Protein AF-A0A5N6BJ31-F1 (afdb_monomer)

Organism: NCBI:txid1712871

Structure (mmCIF, N/CA/C/O backbone):
data_AF-A0A5N6BJ31-F1
#
_entry.id   AF-A0A5N6BJ31-F1
#
loop_
_atom_site.group_PDB
_atom_site.id
_atom_site.type_symbol
_atom_site.label_atom_id
_atom_site.label_alt_id
_atom_site.label_comp_id
_atom_site.label_asym_id
_atom_site.label_entity_id
_atom_site.label_seq_id
_atom_site.pdbx_PDB_ins_code
_atom_site.Cartn_x
_atom_site.Cartn_y
_atom_site.Cartn_z
_atom_site.occupancy
_atom_site.B_iso_or_equiv
_atom_site.auth_seq_id
_atom_site.auth_comp_id
_atom_site.auth_asym_id
_atom_site.auth_atom_id
_atom_site.pdbx_PDB_model_num
ATOM 1 N N . MET A 1 1 ? 16.444 -12.619 -11.452 1.00 49.44 1 MET A N 1
ATOM 2 C CA . MET A 1 1 ? 15.865 -12.254 -12.768 1.00 49.44 1 MET A CA 1
ATOM 3 C C . MET A 1 1 ? 16.685 -12.872 -13.904 1.00 49.44 1 MET A C 1
ATOM 5 O O . MET A 1 1 ? 17.618 -12.238 -14.398 1.00 49.44 1 MET A O 1
ATOM 9 N N . GLU A 1 2 ? 16.343 -14.101 -14.305 1.00 51.72 2 GLU A N 1
ATOM 10 C CA . GLU A 1 2 ? 16.986 -14.830 -15.420 1.00 51.72 2 GLU A CA 1
ATOM 11 C C . GLU A 1 2 ? 16.239 -14.706 -16.762 1.00 51.72 2 GLU A C 1
ATOM 13 O O . GLU A 1 2 ? 16.600 -15.357 -17.732 1.00 51.72 2 GLU A O 1
ATOM 18 N N . ALA A 1 3 ? 15.232 -13.835 -16.883 1.00 61.53 3 ALA A N 1
ATOM 19 C CA . ALA A 1 3 ? 14.680 -13.505 -18.196 1.00 61.53 3 ALA A CA 1
ATOM 20 C C . ALA A 1 3 ? 15.623 -12.527 -18.919 1.00 61.53 3 ALA A C 1
ATOM 22 O O . ALA A 1 3 ? 15.921 -11.438 -18.416 1.00 61.53 3 ALA A O 1
ATOM 23 N N . SER A 1 4 ? 16.108 -12.906 -20.102 1.00 70.94 4 SER A N 1
ATOM 24 C CA . SER A 1 4 ? 16.883 -11.994 -20.951 1.00 70.94 4 SER A CA 1
ATOM 25 C C . SER A 1 4 ? 15.963 -10.947 -21.595 1.00 70.94 4 SER A C 1
ATOM 27 O O . SER A 1 4 ? 14.813 -11.245 -21.917 1.00 70.94 4 SER A O 1
ATOM 29 N N . 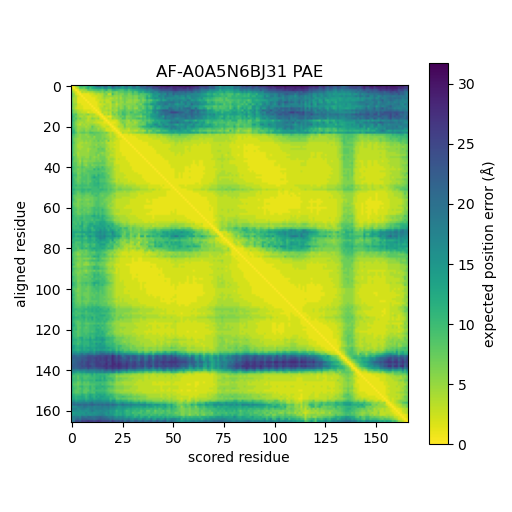ILE A 1 5 ? 16.468 -9.737 -21.873 1.00 69.25 5 ILE A N 1
ATOM 30 C CA . ILE A 1 5 ? 15.729 -8.706 -22.642 1.00 69.25 5 ILE A CA 1
ATOM 31 C C . ILE A 1 5 ? 15.221 -9.271 -23.979 1.00 69.25 5 ILE A C 1
ATOM 33 O O . ILE A 1 5 ? 14.146 -8.916 -24.454 1.00 69.25 5 ILE A O 1
ATOM 37 N N . SER A 1 6 ? 15.967 -10.216 -24.558 1.00 65.69 6 SER A N 1
ATOM 38 C CA . SER A 1 6 ? 15.569 -10.944 -25.763 1.00 65.69 6 SER A CA 1
ATOM 39 C C . SER A 1 6 ? 14.285 -11.751 -25.581 1.00 65.69 6 SER A C 1
ATOM 41 O O . SER A 1 6 ? 13.465 -11.809 -26.492 1.00 65.69 6 SER A O 1
ATOM 43 N N . GLU A 1 7 ? 14.112 -12.380 -24.424 1.00 72.00 7 GLU A N 1
ATOM 44 C CA . GLU A 1 7 ? 12.936 -13.185 -24.119 1.00 72.00 7 GLU A CA 1
ATOM 45 C C . GLU A 1 7 ? 11.722 -12.319 -23.776 1.00 72.00 7 GLU A C 1
ATOM 47 O O . GLU A 1 7 ? 10.615 -12.634 -24.209 1.00 72.00 7 GLU A O 1
ATOM 52 N N . ILE A 1 8 ? 11.942 -11.193 -23.089 1.00 73.81 8 ILE A N 1
ATOM 53 C CA . ILE A 1 8 ? 10.912 -10.180 -22.823 1.00 73.81 8 ILE A CA 1
ATOM 54 C C . ILE A 1 8 ? 10.390 -9.606 -24.144 1.00 73.81 8 ILE A C 1
ATOM 56 O O . ILE A 1 8 ? 9.188 -9.632 -24.390 1.00 73.81 8 ILE A O 1
ATOM 60 N N . ALA A 1 9 ? 11.290 -9.178 -25.035 1.00 72.81 9 ALA A N 1
ATOM 61 C CA . ALA A 1 9 ? 10.939 -8.653 -26.354 1.00 72.81 9 ALA A CA 1
ATOM 62 C C . ALA A 1 9 ? 10.139 -9.678 -27.180 1.00 72.81 9 ALA A C 1
ATOM 64 O O . ALA A 1 9 ? 9.092 -9.355 -27.738 1.00 72.81 9 ALA A O 1
ATOM 65 N N . ARG A 1 10 ? 10.582 -10.945 -27.176 1.00 74.62 10 ARG A N 1
ATOM 66 C CA . ARG A 1 10 ? 9.887 -12.051 -27.850 1.00 74.62 10 ARG A CA 1
ATOM 67 C C . ARG A 1 10 ? 8.479 -12.280 -27.295 1.00 74.62 10 ARG A C 1
ATOM 69 O O . ARG A 1 10 ? 7.557 -12.450 -28.084 1.00 74.62 10 ARG A O 1
ATOM 76 N N . ARG A 1 11 ? 8.302 -12.293 -25.967 1.00 74.38 11 ARG A N 1
ATOM 77 C CA . ARG A 1 11 ? 6.981 -12.472 -25.330 1.00 74.38 11 ARG A CA 1
ATOM 78 C C . ARG A 1 11 ? 6.050 -11.286 -25.572 1.00 74.38 11 ARG A C 1
ATOM 80 O O . ARG A 1 11 ? 4.863 -11.494 -25.771 1.00 74.38 11 ARG A O 1
ATOM 87 N N . ALA A 1 12 ? 6.590 -10.072 -25.594 1.00 74.19 12 ALA A N 1
ATOM 88 C CA . ALA A 1 12 ? 5.832 -8.852 -25.851 1.00 74.19 12 ALA A CA 1
ATOM 89 C C . ALA A 1 12 ? 5.564 -8.595 -27.349 1.00 74.19 12 ALA A C 1
ATOM 91 O O . ALA A 1 12 ? 4.920 -7.608 -27.687 1.00 74.19 12 ALA A O 1
ATOM 92 N N . GLY A 1 13 ? 6.060 -9.448 -28.257 1.00 73.69 13 GLY A N 1
ATOM 93 C CA . GLY A 1 13 ? 5.869 -9.282 -29.702 1.00 73.69 13 GLY A CA 1
ATOM 94 C C . GLY A 1 13 ? 6.571 -8.051 -30.290 1.00 73.69 13 GLY A C 1
ATOM 95 O O . GLY A 1 13 ? 6.214 -7.603 -31.376 1.00 73.69 13 GLY A O 1
ATOM 96 N N . ILE A 1 14 ? 7.566 -7.497 -29.590 1.00 79.44 14 ILE A N 1
ATOM 97 C CA . ILE A 1 14 ? 8.290 -6.283 -29.989 1.00 79.44 14 ILE A CA 1
ATOM 98 C C . ILE A 1 14 ? 9.761 -6.583 -30.284 1.00 79.44 14 ILE A C 1
ATOM 100 O O . ILE A 1 14 ? 10.359 -7.517 -29.753 1.00 79.44 14 ILE A O 1
ATOM 104 N N . GLY A 1 15 ? 10.382 -5.775 -31.145 1.00 77.62 15 GLY A N 1
ATOM 105 C CA . GLY A 1 15 ? 11.809 -5.900 -31.441 1.00 77.62 15 GLY A CA 1
ATOM 106 C C . GLY A 1 15 ? 12.683 -5.525 -30.238 1.00 77.62 15 GLY A C 1
ATOM 107 O O . GLY A 1 15 ? 12.372 -4.589 -29.504 1.00 77.62 15 GLY A O 1
ATOM 108 N N . LYS A 1 16 ? 13.836 -6.192 -30.066 1.00 68.62 16 LYS A N 1
ATOM 109 C CA . LYS A 1 16 ? 14.806 -5.860 -28.997 1.00 68.62 16 LYS A CA 1
ATOM 110 C C . LYS A 1 16 ? 15.233 -4.389 -29.048 1.00 68.62 16 LYS A C 1
ATOM 112 O O . LYS A 1 16 ? 15.346 -3.755 -28.007 1.00 68.62 16 LYS A O 1
ATOM 117 N N . GLY A 1 17 ? 15.409 -3.838 -30.253 1.00 69.81 17 GLY A N 1
ATOM 118 C CA . GLY A 1 17 ? 15.727 -2.421 -30.457 1.00 69.81 17 GLY A CA 1
ATOM 119 C C . GLY A 1 17 ? 14.646 -1.473 -29.926 1.00 69.81 17 GLY A C 1
ATOM 120 O O . GLY A 1 17 ? 14.976 -0.411 -29.414 1.00 69.81 17 GLY A O 1
ATOM 121 N N . THR A 1 18 ? 13.371 -1.871 -29.961 1.00 76.75 18 THR A N 1
ATOM 122 C CA . THR A 1 18 ? 12.261 -1.094 -29.385 1.00 76.75 18 THR A CA 1
ATOM 123 C C . THR A 1 18 ? 12.319 -1.082 -27.859 1.00 76.75 18 THR A C 1
ATOM 125 O O . THR A 1 18 ? 12.095 -0.032 -27.260 1.00 76.75 18 THR A O 1
ATOM 128 N N . VAL A 1 19 ? 12.674 -2.216 -27.240 1.00 74.00 19 VAL A N 1
ATOM 129 C CA . VAL A 1 19 ? 12.879 -2.312 -25.784 1.00 74.00 19 VAL A CA 1
ATOM 130 C C . VAL A 1 19 ? 14.075 -1.466 -25.357 1.00 74.00 19 VAL A C 1
ATOM 132 O O . VAL A 1 19 ? 13.916 -0.611 -24.498 1.00 74.00 19 VAL A O 1
ATOM 135 N N . PHE A 1 20 ? 15.237 -1.624 -26.002 1.00 72.38 20 PHE A N 1
ATOM 136 C CA . PHE A 1 20 ? 16.446 -0.855 -25.671 1.00 72.38 20 PHE A CA 1
ATOM 137 C C . PHE A 1 20 ? 16.305 0.652 -25.922 1.00 72.38 20 PHE A C 1
ATOM 139 O O . PHE A 1 20 ? 16.941 1.449 -25.240 1.00 72.38 20 PHE A O 1
ATOM 146 N N . ARG A 1 21 ? 15.457 1.059 -26.875 1.00 76.00 21 ARG A N 1
ATOM 147 C CA . ARG A 1 21 ? 15.159 2.474 -27.135 1.00 76.00 21 ARG A CA 1
ATOM 148 C C . ARG A 1 21 ? 14.337 3.126 -26.016 1.00 76.00 21 ARG A C 1
ATOM 150 O O . ARG A 1 21 ? 14.465 4.330 -25.827 1.00 76.00 21 ARG A O 1
ATOM 157 N N . HIS A 1 22 ? 13.514 2.360 -25.296 1.00 75.50 22 HIS A N 1
ATOM 158 C CA . HIS A 1 22 ? 12.746 2.853 -24.142 1.00 75.50 22 HIS A CA 1
ATOM 159 C C . HIS A 1 22 ? 13.460 2.600 -22.809 1.00 75.50 22 HIS A C 1
ATOM 161 O O . HIS A 1 22 ? 13.335 3.397 -21.886 1.00 75.50 22 HIS A O 1
ATOM 167 N N . PHE A 1 23 ? 14.238 1.522 -22.724 1.00 81.31 23 PHE A N 1
ATOM 168 C CA . PHE A 1 23 ? 14.936 1.080 -21.522 1.00 81.31 23 PHE A CA 1
ATOM 169 C C . PHE A 1 23 ? 16.396 0.793 -21.859 1.00 81.31 23 PHE A C 1
ATOM 171 O O . PHE A 1 23 ? 16.754 -0.305 -22.292 1.00 81.31 23 PHE A O 1
ATOM 178 N N . ALA A 1 24 ? 17.244 1.803 -21.672 1.00 79.38 24 ALA A N 1
ATOM 179 C CA . ALA A 1 24 ? 18.663 1.727 -22.009 1.00 79.38 24 ALA A CA 1
ATOM 180 C C . ALA A 1 24 ? 19.405 0.633 -21.216 1.00 79.38 24 ALA A C 1
ATOM 182 O O . ALA A 1 24 ? 20.404 0.096 -21.693 1.00 79.38 24 ALA A O 1
ATOM 183 N N . THR A 1 25 ? 18.910 0.282 -20.024 1.00 84.44 25 THR A N 1
ATOM 184 C CA . THR A 1 25 ? 19.508 -0.727 -19.139 1.00 84.44 25 THR A CA 1
ATOM 185 C C . THR A 1 25 ? 18.466 -1.688 -18.560 1.00 84.44 25 THR A C 1
ATOM 187 O O . THR A 1 25 ? 17.270 -1.381 -18.496 1.00 84.44 25 THR A O 1
ATOM 190 N N . LYS A 1 26 ? 18.917 -2.860 -18.094 1.00 81.06 26 LYS A N 1
ATOM 191 C CA . LYS A 1 26 ? 18.060 -3.846 -17.410 1.00 81.06 26 LYS A CA 1
ATOM 192 C C . LYS A 1 26 ? 17.467 -3.258 -16.125 1.00 81.06 26 LYS A C 1
ATOM 194 O O . LYS A 1 26 ? 16.331 -3.567 -15.786 1.00 81.06 26 LYS A O 1
ATOM 199 N N . GLU A 1 27 ? 18.215 -2.383 -15.465 1.00 85.19 27 GLU A N 1
ATOM 200 C CA . GLU A 1 27 ? 17.822 -1.638 -14.273 1.00 85.19 27 GLU A CA 1
ATOM 201 C C . GLU A 1 27 ? 16.713 -0.635 -14.599 1.00 85.19 27 GLU A C 1
ATOM 203 O O . GLU A 1 27 ? 15.731 -0.591 -13.872 1.00 85.19 27 GLU A O 1
ATOM 208 N N . SER A 1 28 ? 16.799 0.092 -15.723 1.00 85.62 28 SER A N 1
ATOM 209 C CA . SER A 1 28 ? 15.738 1.023 -16.148 1.00 85.62 28 SER A CA 1
ATOM 210 C C . SER A 1 28 ? 14.430 0.304 -16.500 1.00 85.62 28 SER A C 1
ATOM 212 O O . SER A 1 28 ? 13.346 0.784 -16.176 1.00 85.62 28 SER A O 1
ATOM 214 N N . LEU A 1 29 ? 14.521 -0.890 -17.100 1.00 85.31 29 LEU A N 1
ATOM 215 C CA . LEU A 1 29 ? 13.360 -1.748 -17.338 1.00 85.31 29 LEU A CA 1
ATOM 216 C C . LEU A 1 29 ? 12.780 -2.272 -16.017 1.00 85.31 29 LEU A C 1
ATOM 218 O O . LEU A 1 29 ? 11.568 -2.253 -15.827 1.00 85.31 29 LEU A O 1
ATOM 222 N N . ALA A 1 30 ? 13.636 -2.726 -15.099 1.00 86.56 30 ALA A N 1
ATOM 223 C CA . ALA A 1 30 ? 13.207 -3.192 -13.786 1.00 86.56 30 ALA A CA 1
ATOM 224 C C . ALA A 1 30 ? 12.555 -2.066 -12.970 1.00 86.56 30 ALA A C 1
ATOM 226 O O . ALA A 1 30 ? 11.517 -2.300 -12.365 1.00 86.56 30 ALA A O 1
ATOM 227 N N . ALA A 1 31 ? 13.107 -0.851 -13.000 1.00 89.69 31 ALA A N 1
ATOM 228 C CA . ALA A 1 31 ? 12.540 0.324 -12.347 1.00 89.69 31 ALA A CA 1
ATOM 229 C C . ALA A 1 31 ? 11.144 0.648 -12.878 1.00 89.69 31 ALA A C 1
ATOM 231 O O . ALA A 1 31 ? 10.227 0.809 -12.080 1.00 89.69 31 ALA A O 1
ATOM 232 N N . ALA A 1 32 ? 10.958 0.646 -14.200 1.00 89.19 32 ALA A N 1
ATOM 233 C CA . ALA A 1 32 ? 9.653 0.884 -14.809 1.00 89.19 32 ALA A CA 1
ATOM 234 C C . ALA A 1 32 ? 8.618 -0.188 -14.438 1.00 89.19 32 ALA A C 1
ATOM 236 O O . ALA A 1 32 ? 7.498 0.145 -14.059 1.00 89.19 32 ALA A O 1
ATOM 237 N N . ILE A 1 33 ? 8.998 -1.471 -14.486 1.00 87.25 33 ILE A N 1
ATOM 238 C CA . ILE A 1 33 ? 8.127 -2.572 -14.044 1.00 87.25 33 ILE A CA 1
ATOM 239 C C . ILE A 1 33 ? 7.776 -2.394 -12.568 1.00 87.25 33 ILE A C 1
ATOM 241 O O . ILE A 1 33 ? 6.621 -2.542 -12.178 1.00 87.25 33 ILE A O 1
ATOM 245 N N . VAL A 1 34 ? 8.769 -2.072 -11.734 1.00 88.62 34 VAL A N 1
ATOM 246 C CA . VAL A 1 34 ? 8.548 -1.957 -10.297 1.00 88.62 34 VAL A CA 1
ATOM 247 C C . VAL A 1 34 ? 7.633 -0.779 -9.969 1.00 88.62 34 VAL A C 1
ATOM 249 O O . VAL A 1 34 ? 6.717 -0.935 -9.165 1.00 88.62 34 VAL A O 1
ATOM 252 N N . SER A 1 35 ? 7.846 0.379 -10.596 1.00 92.25 35 SER A N 1
ATOM 253 C CA . SER A 1 35 ? 6.989 1.547 -10.401 1.00 92.25 35 SER A CA 1
ATOM 254 C C . SER A 1 35 ? 5.557 1.300 -10.860 1.00 92.25 35 SER A C 1
ATOM 256 O O . SER A 1 35 ? 4.636 1.691 -10.154 1.00 92.25 35 SER A O 1
ATOM 258 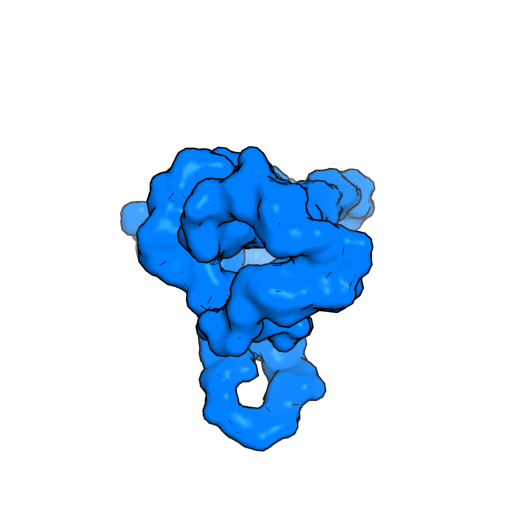N N . ASP A 1 36 ? 5.371 0.608 -11.987 1.00 91.25 36 ASP A N 1
ATOM 259 C CA . ASP A 1 36 ? 4.046 0.297 -12.529 1.00 91.25 36 ASP A CA 1
ATOM 260 C C . ASP A 1 36 ? 3.239 -0.571 -11.552 1.00 91.25 36 ASP A C 1
ATOM 262 O O . ASP A 1 36 ? 2.112 -0.239 -11.200 1.00 91.25 36 ASP A O 1
ATOM 266 N N . ARG A 1 37 ? 3.862 -1.607 -10.972 1.00 89.44 37 ARG A N 1
ATOM 267 C CA . ARG A 1 37 ? 3.227 -2.440 -9.933 1.00 89.44 37 ARG A CA 1
ATOM 268 C C . ARG A 1 37 ? 2.860 -1.670 -8.665 1.00 89.44 37 ARG A C 1
ATOM 270 O O . ARG A 1 37 ? 1.803 -1.905 -8.079 1.00 89.44 37 ARG A O 1
ATOM 277 N N . LEU A 1 38 ? 3.729 -0.763 -8.213 1.00 92.31 38 LEU A N 1
ATOM 278 C CA . LEU A 1 38 ? 3.427 0.100 -7.067 1.00 92.31 38 LEU A CA 1
ATOM 279 C C . LEU A 1 38 ? 2.245 1.030 -7.380 1.00 92.31 38 LEU A C 1
ATOM 281 O O . LEU A 1 38 ? 1.382 1.234 -6.525 1.00 92.31 38 LEU A O 1
ATOM 285 N N . ASP A 1 39 ? 2.175 1.547 -8.607 1.00 95.06 39 ASP A N 1
ATOM 286 C CA . ASP A 1 39 ? 1.079 2.393 -9.066 1.00 95.06 39 ASP A CA 1
ATOM 287 C C . ASP A 1 39 ? -0.243 1.629 -9.204 1.00 95.06 39 ASP A C 1
ATOM 289 O O . ASP A 1 39 ? -1.275 2.148 -8.777 1.00 95.06 39 ASP A O 1
ATOM 293 N N . GLU A 1 40 ? -0.232 0.393 -9.710 1.00 94.12 40 GLU A N 1
ATOM 294 C CA . GLU A 1 40 ? -1.404 -0.497 -9.750 1.00 94.12 40 GLU A CA 1
ATOM 295 C C . GLU A 1 40 ? -1.988 -0.719 -8.343 1.00 94.12 40 GLU A C 1
ATOM 297 O O . GLU A 1 40 ? -3.200 -0.590 -8.120 1.00 94.12 40 GLU A O 1
ATOM 302 N N . LEU A 1 41 ? -1.129 -0.983 -7.354 1.00 94.19 41 LEU A N 1
ATOM 303 C CA . LEU A 1 41 ? -1.563 -1.134 -5.966 1.00 94.19 41 LEU A CA 1
ATOM 304 C C . LEU A 1 41 ? -2.067 0.194 -5.379 1.00 94.19 41 LEU A C 1
ATOM 306 O O . LEU A 1 41 ? -3.070 0.214 -4.661 1.00 94.19 41 LEU A O 1
ATOM 310 N N . ALA A 1 42 ? -1.439 1.322 -5.722 1.00 96.88 42 ALA A N 1
ATOM 311 C CA . ALA A 1 42 ? -1.905 2.641 -5.303 1.00 96.88 42 ALA A CA 1
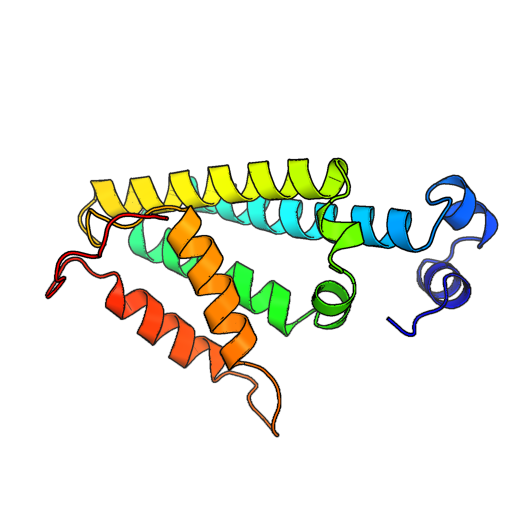ATOM 312 C C . ALA A 1 42 ? -3.275 2.995 -5.917 1.00 96.88 42 ALA A C 1
ATOM 314 O O . ALA A 1 42 ? -4.118 3.578 -5.234 1.00 96.88 42 ALA A O 1
ATOM 315 N N . VAL A 1 43 ? -3.539 2.628 -7.179 1.00 97.75 43 VAL A N 1
ATOM 316 C CA . VAL A 1 43 ? -4.868 2.744 -7.818 1.00 97.75 43 VAL A CA 1
ATOM 317 C C . VAL A 1 43 ? -5.900 1.907 -7.061 1.00 97.75 43 VAL A C 1
ATOM 319 O O . VAL A 1 43 ? -6.989 2.399 -6.752 1.00 97.75 43 VAL A O 1
ATOM 322 N N . THR A 1 44 ? -5.544 0.668 -6.722 1.00 97.44 44 THR A N 1
ATOM 323 C CA . THR A 1 44 ? -6.406 -0.234 -5.948 1.00 97.44 44 THR A CA 1
ATOM 324 C C . THR A 1 44 ? -6.762 0.384 -4.596 1.00 97.44 44 THR A C 1
ATOM 326 O O . THR A 1 44 ? -7.939 0.501 -4.256 1.00 97.44 44 THR A O 1
ATOM 329 N N . GLY A 1 45 ? -5.769 0.877 -3.852 1.00 97.81 45 GLY A N 1
ATOM 330 C CA . GLY A 1 45 ? -5.998 1.530 -2.565 1.00 97.81 45 GLY A CA 1
ATOM 331 C C . GLY A 1 45 ? -6.832 2.813 -2.670 1.00 97.81 45 GLY A C 1
ATOM 332 O O . GLY A 1 45 ? -7.714 3.027 -1.842 1.00 97.81 45 GLY A O 1
ATOM 333 N N . ARG A 1 46 ? -6.647 3.626 -3.722 1.00 98.31 46 ARG A N 1
ATOM 334 C CA . ARG A 1 46 ? -7.516 4.792 -3.977 1.00 98.31 46 ARG A CA 1
ATOM 335 C C . ARG A 1 46 ? -8.972 4.394 -4.190 1.00 98.31 46 ARG A C 1
ATOM 337 O O . ARG A 1 46 ? -9.856 5.073 -3.693 1.00 98.31 46 ARG A O 1
ATOM 344 N N . THR A 1 47 ? -9.221 3.284 -4.877 1.00 98.25 47 THR A N 1
ATOM 345 C CA . THR A 1 47 ? -10.586 2.764 -5.059 1.00 98.25 47 THR A CA 1
ATOM 346 C C . THR A 1 47 ? -11.191 2.321 -3.723 1.00 98.25 47 THR A C 1
ATOM 348 O O . THR A 1 47 ? -12.361 2.575 -3.449 1.00 98.25 47 THR A O 1
ATOM 351 N N . LEU A 1 48 ? -10.386 1.710 -2.850 1.00 98.44 48 LEU A N 1
ATOM 352 C CA . LEU A 1 48 ? -10.816 1.258 -1.523 1.00 98.44 48 LEU A CA 1
ATOM 353 C C . LEU A 1 48 ? -11.115 2.406 -0.547 1.00 98.44 48 LEU A C 1
ATOM 355 O O . LEU A 1 48 ? -11.874 2.209 0.403 1.00 98.44 48 LEU A O 1
ATOM 359 N N . LEU A 1 49 ? -10.593 3.614 -0.785 1.00 97.88 49 LEU A N 1
ATOM 360 C CA . LEU A 1 49 ? -10.959 4.791 0.012 1.00 97.88 49 LEU A CA 1
ATOM 361 C C . LEU A 1 49 ? -12.459 5.108 -0.070 1.00 97.88 49 LEU A C 1
ATOM 363 O O . LEU A 1 49 ? -13.014 5.604 0.909 1.00 97.88 49 LEU A O 1
ATOM 367 N N . GLU A 1 50 ? -13.119 4.737 -1.168 1.00 96.69 50 GLU A N 1
ATOM 368 C CA . GLU A 1 50 ? -14.553 4.954 -1.392 1.00 96.69 50 GLU A CA 1
ATOM 369 C C . GLU A 1 50 ? -15.445 3.854 -0.779 1.00 96.69 50 GLU A C 1
ATOM 371 O O . GLU A 1 50 ? -16.665 4.003 -0.704 1.00 96.69 50 GLU A O 1
ATOM 376 N N . ALA A 1 51 ? -14.873 2.733 -0.322 1.00 97.12 51 ALA A N 1
ATOM 377 C CA . ALA A 1 51 ? -15.645 1.613 0.225 1.00 97.12 51 ALA A CA 1
ATOM 378 C C . ALA A 1 51 ? -16.326 1.990 1.550 1.00 97.12 51 ALA A C 1
ATOM 380 O O . ALA A 1 51 ? -15.713 2.654 2.371 1.00 97.12 51 ALA A O 1
ATOM 381 N N . ALA A 1 52 ? -17.553 1.541 1.827 1.00 96.62 52 ALA A N 1
ATOM 382 C CA . ALA A 1 52 ? -18.301 1.976 3.018 1.00 96.62 52 ALA A CA 1
ATOM 383 C C . ALA A 1 52 ? -17.641 1.601 4.362 1.00 96.62 52 ALA A C 1
ATOM 385 O O . ALA A 1 52 ? -17.701 2.388 5.307 1.00 96.62 52 ALA A O 1
ATOM 386 N N . ASP A 1 53 ? -17.000 0.433 4.432 1.00 97.62 53 ASP A N 1
ATOM 387 C CA . ASP A 1 53 ? -16.364 -0.104 5.637 1.00 97.62 53 ASP A CA 1
ATOM 388 C C . ASP A 1 53 ? -14.840 0.156 5.630 1.00 97.62 53 ASP A C 1
ATOM 390 O O . ASP A 1 53 ? -14.128 -0.441 4.817 1.00 97.62 53 ASP A O 1
ATOM 394 N N . PRO A 1 54 ? -14.317 1.028 6.518 1.00 96.56 54 PRO A N 1
ATOM 395 C CA . PRO A 1 54 ? -12.886 1.312 6.611 1.00 96.56 54 PRO A CA 1
ATOM 396 C C . PRO A 1 54 ? -12.022 0.124 7.053 1.00 96.56 54 PRO A C 1
ATOM 398 O O . PRO A 1 54 ? -10.875 0.034 6.619 1.00 96.56 54 PRO A O 1
ATOM 401 N N . GLU A 1 55 ? -12.534 -0.763 7.915 1.00 95.94 55 GLU A N 1
ATOM 402 C CA . GLU A 1 55 ? -11.780 -1.933 8.388 1.00 95.94 55 GLU A CA 1
ATOM 403 C C . GLU A 1 55 ? -11.586 -2.906 7.226 1.00 95.94 55 GLU A C 1
ATOM 405 O O . GLU A 1 55 ? -10.456 -3.268 6.886 1.00 95.94 55 GLU A O 1
ATOM 410 N N . ALA A 1 56 ? -12.688 -3.250 6.553 1.00 97.06 56 ALA A N 1
ATOM 411 C CA . ALA A 1 56 ? -12.655 -4.114 5.382 1.00 97.06 56 ALA A CA 1
ATOM 412 C C . ALA A 1 56 ? -11.819 -3.509 4.243 1.00 97.06 56 ALA A C 1
ATOM 414 O O . ALA A 1 56 ? -11.091 -4.238 3.570 1.00 97.06 56 ALA A O 1
ATOM 415 N N . ALA A 1 57 ? -11.871 -2.187 4.043 1.00 98.19 57 ALA A N 1
ATOM 416 C CA . ALA A 1 57 ? -11.063 -1.498 3.039 1.00 98.19 57 ALA A CA 1
ATOM 417 C C . ALA A 1 57 ? -9.556 -1.626 3.309 1.00 98.19 57 ALA A C 1
ATOM 419 O O . ALA A 1 57 ? -8.791 -1.934 2.392 1.00 98.19 57 ALA A O 1
ATOM 420 N N . LEU A 1 58 ? -9.122 -1.425 4.558 1.00 97.69 58 LEU A N 1
ATOM 421 C CA . LEU A 1 58 ? -7.714 -1.565 4.927 1.00 97.69 58 LEU A CA 1
ATOM 422 C C . LEU A 1 58 ? -7.243 -3.018 4.785 1.00 97.69 58 LEU A C 1
ATOM 424 O O . LEU A 1 58 ? -6.188 -3.264 4.200 1.00 97.69 58 LEU A O 1
ATOM 428 N N . LEU A 1 59 ? -8.043 -3.984 5.246 1.00 96.62 59 LEU A N 1
ATOM 429 C CA . LEU A 1 59 ? -7.730 -5.404 5.086 1.00 96.62 59 LEU A CA 1
ATOM 430 C C . LEU A 1 59 ? -7.655 -5.806 3.606 1.00 96.62 59 LEU A C 1
ATOM 432 O O . LEU A 1 59 ? -6.743 -6.536 3.216 1.00 96.62 59 LEU A O 1
ATOM 436 N N . ALA A 1 60 ? -8.565 -5.311 2.765 1.00 97.44 60 ALA A N 1
ATOM 437 C CA . ALA A 1 60 ? -8.549 -5.563 1.326 1.00 97.44 60 ALA A CA 1
ATOM 438 C C . ALA A 1 60 ? -7.297 -4.978 0.655 1.00 97.44 60 ALA A C 1
ATOM 440 O O . ALA A 1 60 ? -6.678 -5.644 -0.173 1.00 97.44 60 ALA A O 1
ATOM 441 N N . PHE A 1 61 ? -6.873 -3.775 1.051 1.00 97.50 61 PHE A N 1
ATOM 442 C CA . PHE A 1 61 ? -5.633 -3.172 0.560 1.00 97.50 61 PHE A CA 1
ATOM 443 C C . PHE A 1 61 ? -4.409 -4.003 0.952 1.00 97.50 61 PHE A C 1
ATOM 445 O O . PHE A 1 61 ? -3.564 -4.305 0.108 1.00 97.50 61 PHE A O 1
ATOM 452 N N . MET A 1 62 ? -4.341 -4.432 2.215 1.00 95.12 62 MET A N 1
ATOM 453 C CA . MET A 1 62 ? -3.265 -5.302 2.678 1.00 95.12 62 MET A CA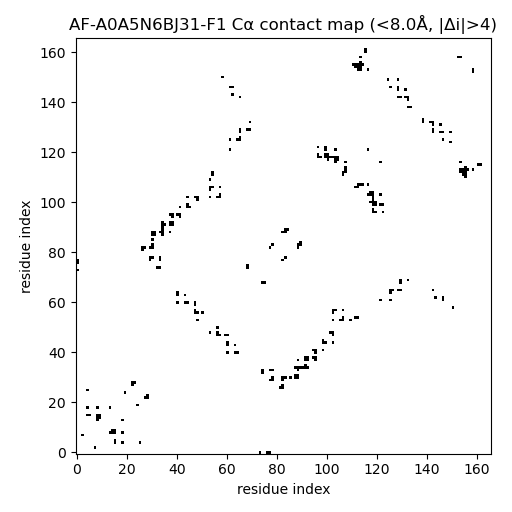 1
ATOM 454 C C . MET A 1 62 ? -3.266 -6.651 1.942 1.00 95.12 62 MET A C 1
ATOM 456 O O . MET A 1 62 ? -2.218 -7.155 1.547 1.00 95.12 62 MET A O 1
ATOM 460 N N . THR A 1 63 ? -4.449 -7.209 1.693 1.00 93.69 63 THR A N 1
ATOM 461 C CA . THR A 1 63 ? -4.622 -8.450 0.927 1.00 93.69 63 THR A CA 1
ATOM 462 C C . THR A 1 63 ? -4.078 -8.292 -0.490 1.00 93.69 63 THR A C 1
ATOM 464 O O . THR A 1 63 ? -3.242 -9.092 -0.902 1.00 93.69 63 THR A O 1
ATOM 467 N N . ALA A 1 64 ? -4.455 -7.221 -1.196 1.00 93.25 64 ALA A N 1
ATOM 468 C CA . ALA A 1 64 ? -3.960 -6.930 -2.541 1.00 93.25 64 ALA A CA 1
ATOM 469 C C . ALA A 1 64 ? -2.429 -6.764 -2.578 1.00 93.25 64 ALA A C 1
ATOM 471 O O . ALA A 1 64 ? -1.772 -7.249 -3.499 1.00 93.25 64 ALA A O 1
ATOM 472 N N . GLY A 1 65 ? -1.843 -6.133 -1.554 1.00 90.31 65 GLY A N 1
ATOM 473 C CA . GLY A 1 65 ? -0.393 -5.975 -1.442 1.00 90.31 65 GLY A CA 1
ATOM 474 C C . GLY A 1 65 ? 0.353 -7.306 -1.296 1.00 90.31 65 GLY A C 1
ATOM 475 O O . GLY A 1 65 ? 1.360 -7.522 -1.974 1.00 90.31 65 GLY A O 1
ATOM 476 N N . VAL A 1 66 ? -0.148 -8.223 -0.459 1.00 87.31 66 VAL A N 1
ATOM 477 C CA . VAL A 1 66 ? 0.455 -9.561 -0.325 1.00 87.31 66 VAL A CA 1
ATOM 478 C C . VAL A 1 66 ? 0.213 -10.412 -1.577 1.00 87.31 66 VAL A C 1
ATOM 480 O O . VAL A 1 66 ? 1.123 -11.106 -2.026 1.00 87.31 66 VAL A O 1
ATOM 483 N N . GLU A 1 67 ? -0.968 -10.332 -2.198 1.00 86.56 67 GLU A N 1
ATOM 484 C CA . GLU A 1 67 ? -1.276 -11.052 -3.444 1.00 86.56 67 GLU A CA 1
ATOM 485 C C . GLU A 1 67 ? -0.362 -10.643 -4.596 1.00 86.56 67 GLU A C 1
ATOM 487 O O . GLU A 1 67 ? 0.143 -11.513 -5.311 1.00 86.56 67 GLU A O 1
ATOM 492 N N . LEU A 1 68 ? -0.084 -9.347 -4.740 1.00 82.69 68 LEU A N 1
ATOM 493 C CA . LEU A 1 68 ? 0.874 -8.836 -5.717 1.00 82.69 68 LEU A CA 1
ATOM 494 C C . LEU A 1 68 ? 2.277 -9.425 -5.495 1.00 82.69 68 LEU A C 1
ATOM 496 O O . LEU A 1 68 ? 2.951 -9.821 -6.443 1.00 82.69 68 LEU A O 1
ATOM 500 N N . HIS A 1 69 ? 2.702 -9.549 -4.237 1.00 78.31 69 HIS A N 1
ATOM 501 C CA . HIS A 1 69 ? 4.003 -10.121 -3.896 1.00 78.31 69 HIS A CA 1
ATOM 502 C C . HIS A 1 69 ? 4.083 -11.632 -4.170 1.00 78.31 69 HIS A C 1
ATOM 504 O O . HIS A 1 69 ? 5.083 -12.123 -4.697 1.00 78.31 69 HIS A O 1
ATOM 510 N N . VAL A 1 70 ? 3.034 -12.380 -3.813 1.00 77.62 70 VAL A N 1
ATOM 511 C CA . VAL A 1 70 ? 2.991 -13.845 -3.955 1.00 77.62 70 VAL A CA 1
ATOM 512 C C . VAL A 1 70 ? 2.824 -14.263 -5.420 1.00 77.62 70 VAL A C 1
ATOM 514 O O . VAL A 1 70 ? 3.438 -15.242 -5.846 1.00 77.62 70 VAL A O 1
ATOM 517 N N . SER A 1 71 ? 2.026 -13.529 -6.201 1.00 75.44 71 SER A N 1
ATOM 518 C CA . SER A 1 71 ? 1.782 -13.822 -7.622 1.00 75.44 71 SER A CA 1
ATOM 519 C C . SER A 1 71 ? 2.939 -13.429 -8.547 1.00 75.44 71 SER A C 1
ATOM 521 O O . SER A 1 71 ? 3.132 -14.080 -9.574 1.00 75.44 71 SER A O 1
ATOM 523 N N . ASP A 1 72 ? 3.747 -12.429 -8.178 1.00 71.25 72 ASP A N 1
ATOM 524 C CA . ASP A 1 72 ? 4.863 -11.932 -8.991 1.00 71.25 72 ASP A CA 1
ATOM 525 C C . ASP A 1 72 ? 6.184 -11.945 -8.200 1.00 71.25 72 ASP A C 1
ATOM 527 O O . ASP A 1 72 ? 6.817 -10.931 -7.885 1.00 71.25 72 ASP A O 1
ATOM 531 N N . ARG A 1 73 ? 6.651 -13.155 -7.874 1.00 66.12 73 ARG A N 1
ATOM 532 C CA . ARG A 1 73 ? 7.943 -13.357 -7.193 1.00 66.12 73 ARG A CA 1
ATOM 533 C C . ARG A 1 73 ? 9.121 -12.802 -8.006 1.00 66.12 73 ARG A C 1
ATOM 535 O O . ARG A 1 73 ? 10.127 -12.377 -7.434 1.00 66.12 73 ARG A O 1
ATOM 542 N N . SER A 1 74 ? 9.000 -12.783 -9.335 1.00 66.94 74 SER A N 1
ATOM 543 C CA . SER A 1 74 ? 9.963 -12.154 -10.243 1.00 66.94 74 SER A CA 1
ATOM 544 C C . SER A 1 74 ? 10.074 -10.646 -10.031 1.00 66.94 74 SER A C 1
ATOM 546 O O . SER A 1 74 ? 11.196 -10.140 -10.005 1.00 66.94 74 SER A O 1
ATOM 548 N N . PHE A 1 75 ? 8.956 -9.945 -9.826 1.00 67.00 75 PHE A N 1
ATOM 549 C CA . PHE A 1 75 ? 8.933 -8.527 -9.457 1.00 67.00 75 PHE A CA 1
ATOM 550 C C . PHE A 1 75 ? 9.668 -8.282 -8.134 1.00 67.00 75 PHE A C 1
ATOM 552 O O . PHE A 1 75 ? 10.531 -7.406 -8.053 1.00 67.00 75 PHE A O 1
ATOM 559 N N . CYS A 1 76 ? 9.428 -9.118 -7.123 1.00 68.06 76 CYS A N 1
ATOM 560 C CA . CYS A 1 76 ? 10.073 -8.978 -5.815 1.00 68.06 76 CYS A CA 1
ATOM 561 C C . CYS A 1 76 ? 11.600 -9.118 -5.899 1.00 68.06 76 CYS A C 1
ATOM 563 O O . CYS A 1 76 ? 12.336 -8.378 -5.248 1.00 68.06 76 CYS A O 1
ATOM 565 N N . GLN A 1 77 ? 12.081 -10.028 -6.750 1.00 71.19 77 GLN A N 1
ATOM 566 C CA . GLN A 1 77 ? 13.508 -10.193 -7.037 1.00 71.19 77 GLN A CA 1
ATOM 567 C C . GLN A 1 77 ? 14.090 -9.079 -7.922 1.00 71.19 77 GLN A C 1
ATOM 569 O O . GLN A 1 77 ? 15.298 -8.848 -7.883 1.00 71.19 77 GLN A O 1
ATOM 574 N N . ALA A 1 78 ? 13.271 -8.427 -8.751 1.00 73.50 78 ALA A N 1
ATOM 575 C CA . ALA A 1 78 ? 13.690 -7.323 -9.614 1.00 73.50 78 ALA A CA 1
ATOM 576 C C . ALA A 1 78 ? 13.850 -6.002 -8.842 1.00 73.50 78 ALA A C 1
ATOM 578 O O . ALA A 1 78 ? 14.659 -5.166 -9.235 1.00 73.50 78 ALA A O 1
ATOM 579 N N . ALA A 1 79 ? 13.144 -5.837 -7.720 1.00 74.06 79 ALA A N 1
ATOM 580 C CA . ALA A 1 79 ? 13.246 -4.687 -6.823 1.00 74.06 79 ALA A CA 1
ATOM 581 C C . ALA A 1 79 ? 14.522 -4.724 -5.950 1.00 74.06 79 ALA A C 1
ATOM 583 O O . ALA A 1 79 ? 14.454 -4.719 -4.714 1.00 74.06 79 ALA A O 1
ATOM 584 N N . THR A 1 80 ? 15.691 -4.776 -6.596 1.00 80.88 80 THR A N 1
ATOM 585 C CA . THR A 1 80 ? 17.005 -4.687 -5.942 1.00 80.88 80 THR A CA 1
ATOM 586 C C . THR A 1 80 ? 17.196 -3.328 -5.264 1.00 80.88 80 THR A C 1
ATOM 588 O O . THR A 1 80 ? 16.466 -2.372 -5.532 1.00 80.88 80 THR A O 1
ATOM 591 N N . THR A 1 81 ? 18.199 -3.215 -4.389 1.00 81.75 81 THR A N 1
ATOM 592 C CA . THR A 1 81 ? 18.523 -1.955 -3.699 1.00 81.75 81 THR A CA 1
ATOM 593 C C . THR A 1 81 ? 18.719 -0.789 -4.670 1.00 81.75 81 THR A C 1
ATOM 595 O O . THR A 1 81 ? 18.227 0.305 -4.405 1.00 81.75 81 THR A O 1
ATOM 598 N N . ASP A 1 82 ? 19.386 -1.019 -5.801 1.00 84.62 82 ASP A N 1
ATOM 599 C CA . ASP A 1 82 ? 19.639 0.030 -6.793 1.00 84.62 82 ASP A CA 1
ATOM 600 C C . ASP A 1 82 ? 18.365 0.426 -7.543 1.00 84.62 82 ASP A C 1
ATOM 602 O O . ASP A 1 82 ? 18.094 1.612 -7.705 1.00 84.62 82 ASP A O 1
ATOM 606 N N . VAL A 1 83 ? 17.518 -0.546 -7.900 1.00 86.00 83 VAL A N 1
ATOM 607 C CA . VAL A 1 83 ? 16.213 -0.278 -8.527 1.00 86.00 83 VAL A CA 1
ATOM 608 C C . VAL A 1 83 ? 15.301 0.514 -7.587 1.00 86.00 83 VAL A C 1
ATOM 610 O O . VAL A 1 83 ? 14.639 1.452 -8.015 1.00 86.00 83 VAL A O 1
ATOM 613 N N . ARG A 1 84 ? 15.304 0.214 -6.282 1.00 86.94 84 ARG A N 1
ATOM 614 C CA . ARG A 1 84 ? 14.523 0.966 -5.280 1.00 86.94 84 ARG A CA 1
ATOM 615 C C . ARG A 1 84 ? 14.990 2.411 -5.095 1.00 86.94 84 ARG A C 1
ATOM 617 O O . ARG A 1 84 ? 14.225 3.230 -4.592 1.00 86.94 84 ARG A O 1
ATOM 624 N N . ARG A 1 85 ? 16.234 2.725 -5.467 1.00 89.88 85 ARG A N 1
ATOM 625 C CA . ARG A 1 85 ? 16.785 4.088 -5.423 1.00 89.88 85 ARG A CA 1
ATOM 626 C C . ARG A 1 85 ? 16.455 4.899 -6.673 1.00 89.88 85 ARG A C 1
ATOM 628 O O . ARG A 1 85 ? 16.636 6.117 -6.636 1.00 89.88 85 ARG A O 1
ATOM 635 N N . ASP A 1 86 ? 15.969 4.256 -7.735 1.00 93.94 8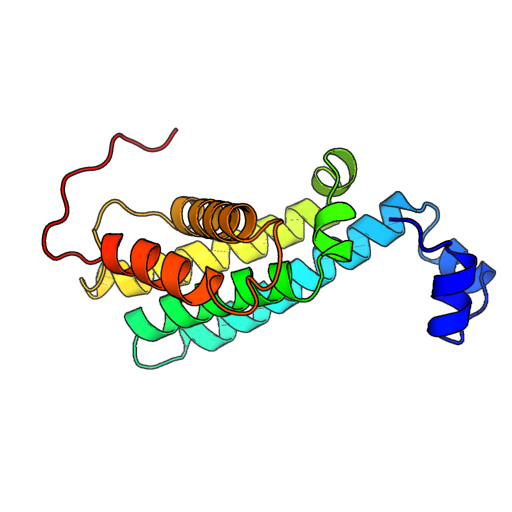6 ASP A N 1
ATOM 636 C CA . ASP A 1 86 ? 15.551 4.940 -8.953 1.00 93.94 86 ASP A CA 1
ATOM 637 C C . ASP A 1 86 ? 14.454 5.981 -8.635 1.00 93.94 86 ASP A C 1
ATOM 639 O O . ASP A 1 86 ? 13.493 5.663 -7.921 1.00 93.94 86 ASP A O 1
ATOM 643 N N . PRO A 1 87 ? 14.566 7.228 -9.131 1.00 94.31 87 PRO A N 1
ATOM 644 C CA . PRO A 1 87 ? 13.588 8.279 -8.860 1.00 94.31 87 PRO A CA 1
ATOM 645 C C . PRO A 1 87 ? 12.143 7.908 -9.214 1.00 94.31 87 PRO A C 1
ATOM 647 O O . PRO A 1 87 ? 11.227 8.314 -8.500 1.00 94.31 87 PRO A O 1
ATOM 650 N N . VAL A 1 88 ? 11.924 7.130 -10.280 1.00 93.50 88 VAL A N 1
ATOM 651 C CA . VAL A 1 88 ? 10.578 6.728 -10.717 1.00 93.50 88 VAL A CA 1
ATOM 652 C C . VAL A 1 88 ? 9.964 5.747 -9.720 1.00 93.50 88 VAL A C 1
ATOM 654 O O . VAL A 1 88 ? 8.798 5.888 -9.346 1.00 93.50 88 VAL A O 1
ATOM 657 N N . VAL A 1 89 ? 10.765 4.802 -9.220 1.00 93.88 89 VAL A N 1
ATOM 658 C CA . VAL A 1 89 ? 10.337 3.847 -8.190 1.00 93.88 89 VAL A CA 1
ATOM 659 C C . VAL A 1 89 ? 10.057 4.559 -6.873 1.00 93.88 89 VAL A C 1
ATOM 661 O O . VAL A 1 89 ? 9.032 4.292 -6.251 1.00 93.88 89 VAL A O 1
ATOM 664 N N . ARG A 1 90 ? 10.915 5.503 -6.466 1.00 94.81 90 ARG A N 1
ATOM 665 C CA . ARG A 1 90 ? 10.691 6.309 -5.256 1.00 94.81 90 ARG A CA 1
ATOM 666 C C . ARG A 1 90 ? 9.393 7.103 -5.339 1.00 94.81 90 ARG A C 1
ATOM 668 O O . ARG A 1 90 ? 8.591 7.037 -4.418 1.00 94.81 90 ARG A O 1
ATOM 675 N N . ALA A 1 91 ? 9.140 7.769 -6.464 1.00 96.56 91 ALA A N 1
ATOM 676 C CA . ALA A 1 91 ? 7.905 8.520 -6.654 1.00 96.56 91 ALA A CA 1
ATOM 677 C C . ALA A 1 91 ? 6.654 7.621 -6.602 1.00 96.56 91 ALA A C 1
ATOM 679 O O . ALA A 1 91 ? 5.623 8.039 -6.077 1.00 96.56 91 ALA A O 1
ATOM 680 N N . ALA A 1 92 ? 6.723 6.399 -7.139 1.00 95.38 92 ALA A N 1
ATOM 681 C CA . ALA A 1 92 ? 5.631 5.428 -7.047 1.00 95.38 92 ALA A CA 1
ATOM 682 C C . ALA A 1 92 ? 5.440 4.900 -5.615 1.00 95.38 92 ALA A C 1
ATOM 684 O O . ALA A 1 92 ? 4.309 4.796 -5.141 1.00 95.38 92 ALA A O 1
ATOM 685 N N . ALA A 1 93 ? 6.535 4.638 -4.897 1.00 93.81 93 ALA A N 1
ATOM 686 C CA . ALA A 1 93 ? 6.498 4.260 -3.488 1.00 93.81 93 ALA A CA 1
ATOM 687 C C . ALA A 1 93 ? 5.872 5.366 -2.624 1.00 93.81 93 ALA A C 1
ATOM 689 O O . ALA A 1 93 ? 4.987 5.070 -1.830 1.00 93.81 93 ALA A O 1
ATOM 690 N N . ASP A 1 94 ? 6.236 6.632 -2.842 1.00 96.00 94 ASP A N 1
ATOM 691 C CA . ASP A 1 94 ? 5.661 7.773 -2.120 1.00 96.00 94 ASP A CA 1
ATOM 692 C C . ASP A 1 94 ? 4.142 7.882 -2.353 1.00 96.00 94 ASP A C 1
ATOM 694 O O . ASP A 1 94 ? 3.373 8.109 -1.415 1.00 96.00 94 ASP A O 1
ATOM 698 N N . ARG A 1 95 ? 3.678 7.657 -3.594 1.00 96.75 95 ARG A N 1
ATOM 699 C CA . ARG A 1 95 ? 2.239 7.602 -3.911 1.00 96.75 95 ARG A CA 1
ATOM 700 C C . ARG A 1 95 ? 1.536 6.467 -3.172 1.00 96.75 95 ARG A C 1
ATOM 702 O O . ARG A 1 95 ? 0.450 6.682 -2.634 1.00 96.75 95 ARG A O 1
ATOM 709 N N . LEU A 1 96 ? 2.132 5.277 -3.148 1.00 95.81 96 LEU A N 1
ATOM 710 C CA . LEU A 1 96 ? 1.582 4.126 -2.437 1.00 95.81 96 LEU A CA 1
ATOM 711 C C . LEU A 1 96 ? 1.524 4.376 -0.922 1.00 95.81 96 LEU A C 1
ATOM 713 O O . LEU A 1 96 ? 0.487 4.120 -0.309 1.00 95.81 96 LEU A O 1
ATOM 717 N N . SER A 1 97 ? 2.586 4.929 -0.333 1.00 96.06 97 SER A N 1
ATOM 718 C CA . SER A 1 97 ? 2.640 5.278 1.090 1.00 96.06 97 SER A CA 1
ATOM 719 C C . SER A 1 97 ? 1.573 6.306 1.468 1.00 96.06 97 SER A C 1
ATOM 721 O O . SER A 1 97 ? 0.908 6.145 2.489 1.00 96.06 97 SER A O 1
ATOM 723 N N . GLY A 1 98 ? 1.330 7.314 0.623 1.00 97.88 98 GLY A N 1
ATOM 724 C CA . GLY A 1 98 ? 0.244 8.274 0.840 1.00 97.88 98 GLY A CA 1
ATOM 725 C C . GLY A 1 98 ? -1.144 7.620 0.869 1.00 97.88 98 GLY A C 1
ATOM 726 O O . GLY A 1 98 ? -1.985 7.974 1.695 1.00 97.88 98 GLY A O 1
ATOM 727 N N . VAL A 1 99 ? -1.384 6.626 0.009 1.00 98.19 99 VAL A N 1
ATOM 728 C CA . VAL A 1 99 ? -2.644 5.862 -0.009 1.00 98.19 99 VAL A CA 1
ATOM 729 C C . VAL A 1 99 ? -2.771 4.962 1.223 1.00 98.19 99 VAL A C 1
ATOM 731 O O . VAL A 1 99 ? -3.845 4.902 1.825 1.00 98.19 99 VAL A O 1
ATOM 734 N N . ALA A 1 100 ? -1.684 4.303 1.628 1.00 97.94 100 ALA A N 1
ATOM 735 C CA . ALA A 1 100 ? -1.653 3.484 2.836 1.00 97.94 100 ALA A CA 1
ATOM 736 C C . ALA A 1 100 ? -1.951 4.316 4.093 1.00 97.94 100 ALA A C 1
ATOM 738 O O . ALA A 1 100 ? -2.770 3.900 4.915 1.00 97.94 100 ALA A O 1
ATOM 739 N N . GLU A 1 101 ? -1.362 5.511 4.223 1.00 98.19 101 GLU A N 1
ATOM 740 C CA . GLU A 1 101 ? -1.673 6.430 5.325 1.00 98.19 101 GLU A CA 1
ATOM 741 C C . GLU A 1 101 ? -3.144 6.849 5.299 1.00 98.19 101 GLU A C 1
ATOM 743 O O . GLU A 1 101 ? -3.804 6.796 6.331 1.00 98.19 101 GLU A O 1
ATOM 748 N N . ALA A 1 102 ? -3.698 7.192 4.133 1.00 98.50 102 ALA A N 1
ATOM 749 C CA . ALA A 1 102 ? -5.096 7.609 4.031 1.00 98.50 102 ALA A CA 1
ATOM 750 C C . ALA A 1 102 ? -6.085 6.503 4.454 1.00 98.50 102 ALA A C 1
ATOM 752 O O . ALA A 1 102 ? -7.042 6.774 5.184 1.00 98.50 102 ALA A O 1
ATOM 753 N N . LEU A 1 103 ? -5.854 5.253 4.034 1.00 98.50 103 LEU A N 1
ATOM 754 C CA . LEU A 1 103 ? -6.668 4.103 4.449 1.00 98.50 103 LEU A CA 1
ATOM 755 C C . LEU A 1 103 ? -6.532 3.833 5.952 1.00 98.50 103 LEU A C 1
ATOM 757 O O . LEU A 1 103 ? -7.534 3.628 6.641 1.00 98.50 103 LEU A O 1
ATOM 761 N N . THR A 1 104 ? -5.300 3.883 6.462 1.00 98.19 104 THR A N 1
ATOM 762 C CA . THR A 1 104 ? -4.998 3.674 7.884 1.00 98.19 104 THR A CA 1
ATOM 763 C C . THR A 1 104 ? -5.662 4.738 8.746 1.00 98.19 104 THR A C 1
ATOM 765 O O . THR A 1 104 ? -6.353 4.416 9.710 1.00 98.19 104 THR A O 1
ATOM 768 N N . ASP A 1 105 ? -5.534 6.008 8.372 1.00 98.12 105 ASP A N 1
ATOM 769 C CA . ASP A 1 105 ? -6.151 7.127 9.073 1.00 98.12 105 ASP A CA 1
ATOM 770 C C . ASP A 1 105 ? -7.681 7.024 9.088 1.00 98.12 105 ASP A C 1
ATOM 772 O O . ASP A 1 105 ? -8.323 7.306 10.101 1.00 98.12 105 ASP A O 1
ATOM 776 N N . ARG A 1 106 ? -8.289 6.565 7.991 1.00 98.00 106 ARG A N 1
ATOM 777 C CA . ARG A 1 106 ? -9.739 6.361 7.914 1.00 98.00 106 ARG A CA 1
ATOM 778 C C . ARG A 1 106 ? -10.219 5.272 8.879 1.00 98.00 106 ARG A C 1
ATOM 780 O O . ARG A 1 106 ? -11.208 5.478 9.585 1.00 98.00 106 ARG A O 1
ATOM 787 N N . ALA A 1 107 ? -9.514 4.144 8.943 1.00 97.25 107 ALA A N 1
ATOM 788 C CA . ALA A 1 107 ? -9.795 3.073 9.898 1.00 97.25 107 ALA A CA 1
ATOM 789 C C . ALA A 1 107 ? -9.544 3.526 11.351 1.00 97.25 107 ALA A C 1
ATOM 791 O O . ALA A 1 107 ? -10.386 3.321 12.228 1.00 97.25 107 ALA A O 1
ATOM 792 N N . ARG A 1 108 ? -8.444 4.245 11.599 1.00 96.94 108 ARG A N 1
ATOM 793 C CA . ARG A 1 108 ? -8.105 4.837 12.901 1.00 96.94 108 ARG A CA 1
ATOM 794 C C . ARG A 1 108 ? -9.191 5.795 13.392 1.00 96.94 108 ARG A C 1
ATOM 796 O O . ARG A 1 108 ? -9.671 5.647 14.512 1.00 96.94 108 ARG A O 1
ATOM 803 N N . ARG A 1 109 ? -9.650 6.728 12.550 1.00 96.44 109 ARG A N 1
ATOM 804 C CA . ARG A 1 109 ? -10.731 7.678 12.883 1.00 96.44 109 ARG A CA 1
ATOM 805 C C . ARG A 1 109 ? -12.063 6.995 13.191 1.00 96.44 109 ARG A C 1
ATOM 807 O O . ARG A 1 109 ? -12.865 7.542 13.942 1.00 96.44 109 ARG A O 1
ATOM 814 N N . LYS A 1 110 ? -12.303 5.807 12.631 1.00 95.8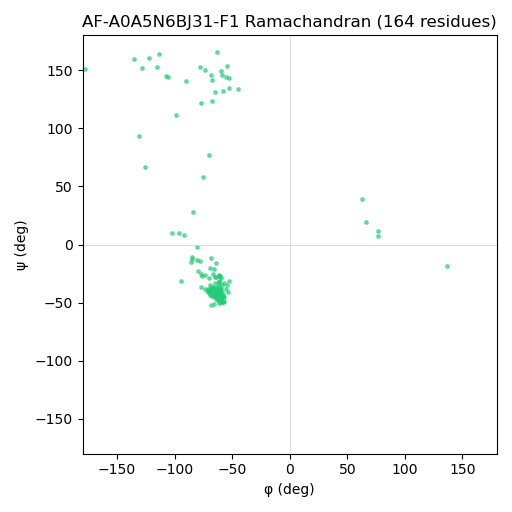8 110 LYS A N 1
ATOM 815 C CA . LYS A 1 110 ? -13.488 4.994 12.934 1.00 95.88 110 LYS A CA 1
ATOM 816 C C . LYS A 1 110 ? -13.352 4.197 14.241 1.00 95.88 110 LYS A C 1
ATOM 818 O O . LYS A 1 110 ? -14.358 3.697 14.736 1.00 95.88 110 LYS A O 1
ATOM 823 N N . GLY A 1 111 ? -12.146 4.102 14.806 1.00 95.00 111 GLY A N 1
ATOM 824 C CA . GLY A 1 111 ? -11.864 3.389 16.055 1.00 95.00 111 GLY A CA 1
ATOM 825 C C . GLY A 1 111 ? -11.806 1.865 15.918 1.00 95.00 111 GLY A C 1
ATOM 826 O O . GLY A 1 111 ? -11.799 1.167 16.929 1.00 95.00 111 GLY A O 1
ATOM 827 N N . VAL A 1 112 ? -11.771 1.343 14.686 1.00 94.88 112 VAL A N 1
ATOM 828 C CA . VAL A 1 112 ? -11.705 -0.107 14.401 1.00 94.88 112 VAL A CA 1
ATOM 829 C C . VAL A 1 112 ? -10.289 -0.668 14.552 1.00 94.88 112 VAL A C 1
ATOM 831 O O . VAL A 1 112 ? -10.114 -1.850 14.829 1.00 94.88 112 VAL A O 1
ATOM 834 N N . ILE A 1 113 ? -9.276 0.196 14.448 1.00 95.69 113 ILE A N 1
ATOM 835 C CA . ILE A 1 113 ? -7.873 -0.137 14.705 1.00 95.69 113 ILE A CA 1
ATOM 836 C C . ILE A 1 113 ? -7.281 0.760 15.796 1.00 95.69 113 ILE A C 1
ATOM 838 O O . ILE A 1 113 ? -7.808 1.832 16.102 1.00 95.69 113 ILE A O 1
ATOM 842 N N . ARG A 1 114 ? -6.175 0.307 16.382 1.00 94.75 114 ARG A N 1
ATOM 843 C CA . ARG A 1 114 ? -5.361 1.007 17.379 1.00 94.75 114 ARG A CA 1
ATOM 844 C C . ARG A 1 114 ? -4.949 2.411 16.910 1.00 94.75 114 ARG A C 1
ATOM 846 O O . ARG A 1 114 ? -4.681 2.634 15.734 1.00 94.75 114 ARG A O 1
ATOM 853 N N . GLY A 1 115 ? -4.905 3.365 17.841 1.00 94.12 115 GLY A N 1
ATOM 854 C CA . GLY A 1 115 ? -4.707 4.791 17.537 1.00 94.12 115 GLY A CA 1
ATOM 855 C C . GLY A 1 115 ? -3.269 5.216 17.226 1.00 94.12 115 GLY A C 1
ATOM 856 O O . GLY A 1 115 ? -3.058 6.313 16.721 1.00 94.12 115 GLY A O 1
ATOM 857 N N . ASP A 1 116 ? -2.295 4.364 17.525 1.00 92.94 116 ASP A N 1
ATOM 858 C CA . ASP A 1 116 ? -0.853 4.609 17.411 1.00 92.94 116 ASP A CA 1
ATOM 859 C C . ASP A 1 116 ? -0.216 3.949 16.174 1.00 92.94 116 ASP A C 1
ATOM 861 O O . ASP A 1 116 ? 1.004 3.923 16.062 1.00 92.94 116 ASP A O 1
ATOM 865 N N . ILE A 1 117 ? -1.028 3.425 15.246 1.00 93.62 117 ILE A N 1
ATOM 866 C CA . ILE A 1 117 ? -0.570 2.840 13.976 1.00 93.62 117 ILE A CA 1
ATOM 867 C C . ILE A 1 117 ? -0.515 3.891 12.860 1.00 93.62 117 ILE A C 1
ATOM 869 O O . ILE A 1 117 ? -1.407 4.741 12.740 1.00 93.62 117 ILE A O 1
ATOM 873 N N . THR A 1 118 ? 0.515 3.802 12.021 1.00 94.31 118 THR A N 1
ATOM 874 C CA . THR A 1 118 ? 0.721 4.641 10.832 1.00 94.31 118 THR A CA 1
ATOM 875 C C . THR A 1 118 ? 0.613 3.830 9.537 1.00 94.31 118 THR A C 1
ATOM 877 O O . THR A 1 118 ? 0.700 2.601 9.538 1.00 94.31 118 THR A O 1
ATOM 880 N N . GLY A 1 119 ? 0.451 4.509 8.402 1.00 93.50 119 GLY A N 1
ATOM 881 C CA . GLY A 1 119 ? 0.510 3.886 7.080 1.00 93.50 119 GLY A CA 1
ATOM 882 C C . GLY A 1 119 ? 1.872 3.256 6.782 1.00 93.50 119 GLY A C 1
ATOM 883 O O . GLY A 1 119 ? 1.933 2.219 6.125 1.00 93.50 119 GLY A O 1
ATOM 884 N N . GLU A 1 120 ? 2.958 3.820 7.316 1.00 92.00 120 GLU A N 1
ATOM 885 C CA . GLU A 1 120 ? 4.296 3.220 7.225 1.00 92.00 120 GLU A CA 1
ATOM 886 C C . GLU A 1 120 ? 4.345 1.861 7.942 1.00 92.00 120 GLU A C 1
ATOM 888 O O . GLU A 1 120 ? 4.887 0.895 7.400 1.00 92.00 120 GLU A O 1
ATOM 893 N N . ASP A 1 121 ? 3.720 1.741 9.118 1.00 92.88 121 ASP A N 1
ATOM 894 C CA . ASP A 1 121 ? 3.622 0.457 9.822 1.00 92.88 121 ASP A CA 1
ATOM 895 C C . ASP A 1 121 ? 2.865 -0.579 8.986 1.00 92.88 121 ASP A C 1
ATOM 897 O O . ASP A 1 121 ? 3.296 -1.730 8.895 1.00 92.88 121 ASP A O 1
ATOM 901 N N . VAL A 1 122 ? 1.789 -0.170 8.304 1.00 93.00 122 VAL A N 1
ATOM 902 C CA . VAL A 1 122 ? 1.035 -1.041 7.388 1.00 93.00 122 VAL A CA 1
ATOM 903 C C . VAL A 1 122 ? 1.915 -1.531 6.233 1.00 93.00 122 VAL A C 1
ATOM 905 O O . VAL A 1 122 ? 1.928 -2.729 5.943 1.00 93.00 122 VAL A O 1
ATOM 908 N N . ILE A 1 123 ? 2.708 -0.656 5.606 1.00 90.19 123 ILE A N 1
ATOM 909 C CA . ILE A 1 123 ? 3.651 -1.045 4.542 1.00 90.19 123 ILE A CA 1
ATOM 910 C C . ILE A 1 123 ? 4.715 -2.032 5.061 1.00 90.19 123 ILE A C 1
ATOM 912 O O . ILE A 1 123 ? 5.057 -3.011 4.381 1.00 90.19 123 ILE A O 1
ATOM 916 N N . ARG A 1 124 ? 5.221 -1.839 6.285 1.00 87.06 124 ARG A N 1
ATOM 917 C CA . ARG A 1 124 ? 6.178 -2.777 6.899 1.00 87.06 124 ARG A CA 1
ATOM 918 C C . ARG A 1 124 ? 5.546 -4.116 7.245 1.00 87.06 124 ARG A C 1
ATOM 920 O O . ARG A 1 124 ? 6.162 -5.153 7.004 1.00 87.06 124 ARG A O 1
ATOM 927 N N . MET A 1 125 ? 4.317 -4.114 7.747 1.00 88.00 125 MET A N 1
ATOM 928 C CA . MET A 1 125 ? 3.554 -5.331 8.020 1.00 88.00 125 MET A CA 1
ATOM 929 C C . MET A 1 125 ? 3.271 -6.124 6.747 1.00 88.00 125 MET A C 1
ATOM 931 O O . MET A 1 125 ? 3.412 -7.346 6.758 1.00 88.00 125 MET A O 1
ATOM 935 N N . LEU A 1 126 ? 2.956 -5.446 5.640 1.00 84.50 126 LEU A N 1
ATOM 936 C CA . LEU A 1 126 ? 2.834 -6.084 4.329 1.00 84.50 126 LEU A CA 1
ATOM 937 C C . LEU A 1 126 ? 4.125 -6.793 3.944 1.00 84.50 126 LEU A C 1
ATOM 939 O O . LEU A 1 126 ? 4.116 -7.976 3.617 1.00 84.50 126 LEU A O 1
ATOM 943 N N . THR A 1 127 ? 5.250 -6.090 4.067 1.00 80.12 127 THR A N 1
ATOM 944 C CA . THR A 1 127 ? 6.569 -6.670 3.807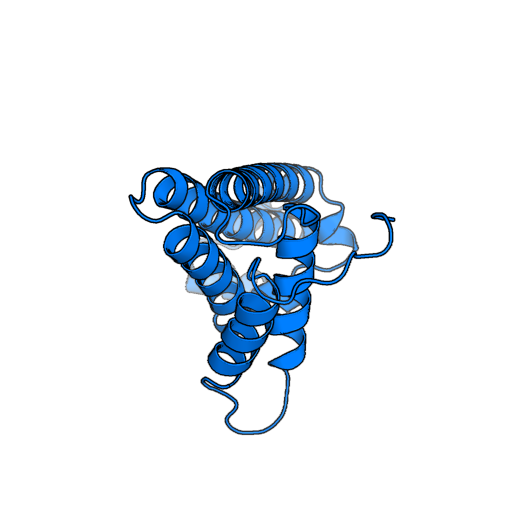 1.00 80.12 127 THR A CA 1
ATOM 945 C C . THR A 1 127 ? 6.829 -7.885 4.704 1.00 80.12 127 THR A C 1
ATOM 947 O O . THR A 1 127 ? 7.282 -8.916 4.214 1.00 80.12 127 THR A O 1
ATOM 950 N N . ALA A 1 128 ? 6.493 -7.822 5.995 1.00 81.12 128 ALA A N 1
ATOM 951 C CA . ALA A 1 128 ? 6.657 -8.941 6.923 1.00 81.12 128 ALA A CA 1
ATOM 952 C C . ALA A 1 128 ? 5.782 -10.156 6.557 1.00 81.12 128 ALA A C 1
ATOM 954 O O . ALA A 1 128 ? 6.281 -11.282 6.542 1.00 81.12 128 ALA A O 1
ATOM 955 N N . ALA A 1 129 ? 4.507 -9.939 6.214 1.00 80.06 129 ALA A N 1
ATOM 956 C CA . ALA A 1 129 ? 3.587 -10.995 5.787 1.00 80.06 129 ALA A CA 1
ATOM 957 C C . ALA A 1 129 ? 4.076 -11.693 4.508 1.00 80.06 129 ALA A C 1
ATOM 959 O O . ALA A 1 129 ? 4.022 -12.919 4.404 1.00 80.06 129 ALA A O 1
ATOM 960 N N . CYS A 1 130 ? 4.619 -10.920 3.567 1.00 74.69 130 CYS A N 1
ATOM 961 C CA . CYS A 1 130 ? 5.239 -11.426 2.349 1.00 74.69 130 CYS A CA 1
ATOM 962 C C . CYS A 1 130 ? 6.469 -12.303 2.631 1.00 74.69 130 CYS A C 1
ATOM 964 O O . CYS A 1 130 ? 6.605 -13.380 2.054 1.00 74.69 130 CYS A O 1
ATOM 966 N N . GLN A 1 131 ? 7.341 -11.889 3.556 1.00 72.81 131 GLN A N 1
ATOM 967 C CA . GLN A 1 131 ? 8.532 -12.665 3.922 1.00 72.81 131 GLN A CA 1
ATOM 968 C C . GLN A 1 131 ? 8.184 -13.958 4.670 1.00 72.81 131 GLN A C 1
ATOM 970 O O . GLN A 1 131 ? 8.827 -14.981 4.447 1.00 72.81 131 GLN A O 1
ATOM 975 N N . ALA A 1 132 ? 7.139 -13.939 5.503 1.00 68.62 132 ALA A N 1
ATOM 976 C CA . ALA A 1 132 ? 6.614 -15.137 6.161 1.00 68.62 132 ALA A CA 1
ATOM 977 C C . ALA A 1 132 ? 6.047 -16.170 5.165 1.00 68.62 132 ALA A C 1
ATOM 979 O O . ALA A 1 132 ? 5.866 -17.334 5.517 1.00 68.62 132 ALA A O 1
ATOM 980 N N . ALA A 1 133 ? 5.785 -15.762 3.919 1.00 65.00 133 ALA A N 1
ATOM 981 C CA . ALA A 1 133 ? 5.259 -16.612 2.859 1.00 65.00 133 ALA A CA 1
ATOM 982 C C . ALA A 1 133 ? 6.340 -17.290 1.977 1.00 65.00 133 ALA A C 1
ATOM 984 O O . ALA A 1 133 ? 5.982 -17.914 0.978 1.00 65.00 133 ALA A O 1
ATOM 985 N N . ALA A 1 134 ? 7.643 -17.217 2.302 1.00 57.69 134 ALA A N 1
ATOM 986 C CA . ALA A 1 134 ? 8.734 -17.786 1.484 1.00 57.69 134 ALA A CA 1
ATOM 987 C C . ALA A 1 134 ? 9.713 -18.697 2.272 1.00 57.69 134 ALA A C 1
ATOM 989 O O . ALA A 1 134 ? 10.045 -18.364 3.404 1.00 57.69 134 ALA A O 1
ATOM 990 N N . PRO A 1 135 ? 10.382 -19.701 1.649 1.00 52.62 135 PRO A N 1
ATOM 991 C CA . PRO A 1 135 ? 9.893 -20.832 0.854 1.00 52.62 135 PRO A CA 1
ATOM 992 C C . PRO A 1 135 ? 9.996 -22.204 1.581 1.00 52.62 135 PRO A C 1
ATOM 994 O O . PRO A 1 135 ? 10.978 -22.497 2.258 1.00 52.62 135 PRO A O 1
ATOM 997 N N . GLY A 1 136 ? 9.012 -23.069 1.314 1.00 51.09 136 GLY A N 1
ATOM 998 C CA . GLY A 1 136 ? 8.893 -24.500 1.644 1.00 51.09 136 GLY A CA 1
ATOM 99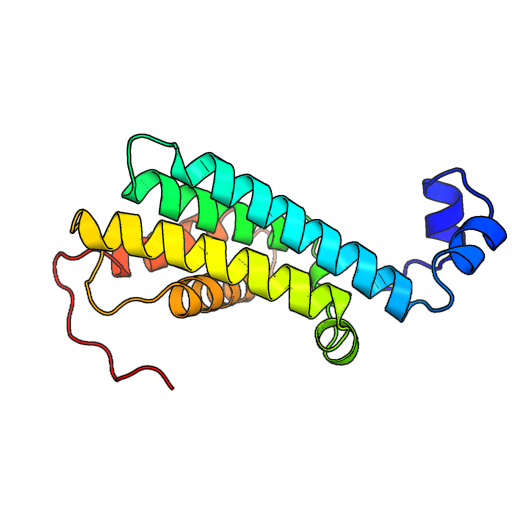9 C C . GLY A 1 136 ? 7.572 -25.004 1.040 1.00 51.09 136 GLY A C 1
ATOM 1000 O O . GLY A 1 136 ? 6.702 -24.175 0.802 1.00 51.09 136 GLY A O 1
ATOM 1001 N N . GLU A 1 137 ? 7.449 -26.280 0.673 1.00 46.66 137 GLU A N 1
ATOM 1002 C CA . GLU A 1 137 ? 6.338 -26.829 -0.134 1.00 46.66 137 GLU A CA 1
ATOM 1003 C C . GLU A 1 137 ? 4.934 -26.347 0.297 1.00 46.66 137 GLU A C 1
ATOM 1005 O O . GLU A 1 137 ? 4.588 -26.349 1.474 1.00 46.66 137 GLU A O 1
ATOM 1010 N N . ASP A 1 138 ? 4.127 -25.944 -0.688 1.00 53.88 138 ASP A N 1
ATOM 1011 C CA . ASP A 1 138 ? 2.667 -25.798 -0.580 1.00 53.88 138 ASP A CA 1
ATOM 1012 C C . ASP A 1 138 ? 2.120 -24.755 0.427 1.00 53.88 138 ASP A C 1
ATOM 1014 O O . ASP A 1 138 ? 1.087 -24.938 1.068 1.00 53.88 138 ASP A O 1
ATOM 1018 N N . VAL A 1 139 ? 2.763 -23.585 0.537 1.00 53.38 139 VAL A N 1
ATOM 1019 C CA . VAL A 1 139 ? 2.223 -22.419 1.281 1.00 53.38 139 VAL A CA 1
ATOM 1020 C C . VAL A 1 139 ? 1.264 -21.579 0.414 1.00 53.38 139 VAL A C 1
ATOM 1022 O O . VAL A 1 139 ? 1.122 -20.367 0.599 1.00 53.38 139 VAL A O 1
ATOM 1025 N N . THR A 1 140 ? 0.579 -22.178 -0.564 1.00 60.69 140 THR A N 1
ATOM 1026 C CA . THR A 1 140 ? -0.467 -21.506 -1.354 1.00 60.69 140 THR A CA 1
ATOM 1027 C C . THR A 1 140 ? -1.700 -21.249 -0.485 1.00 60.69 140 THR A C 1
ATOM 1029 O O . THR A 1 140 ? -2.700 -21.950 -0.547 1.00 60.69 140 THR A O 1
ATOM 1032 N N . GLY A 1 141 ? -1.621 -20.230 0.374 1.00 64.69 141 GLY A N 1
ATOM 1033 C CA . GLY A 1 141 ? -2.732 -19.757 1.200 1.00 64.69 141 GLY A CA 1
ATOM 1034 C C . GLY A 1 141 ? -2.384 -19.429 2.651 1.00 64.69 141 GLY A C 1
ATOM 1035 O O . GLY A 1 141 ? -3.131 -18.674 3.271 1.00 64.69 141 GLY A O 1
ATOM 1036 N N . ALA A 1 142 ? -1.258 -19.905 3.203 1.00 76.00 142 ALA A N 1
ATOM 1037 C CA . ALA A 1 142 ? -0.942 -19.623 4.612 1.00 76.00 142 ALA A CA 1
ATOM 1038 C C . ALA A 1 142 ? -0.656 -18.134 4.867 1.00 76.00 142 ALA A C 1
ATOM 1040 O O . ALA A 1 142 ? -0.921 -17.638 5.961 1.00 76.00 142 ALA A O 1
ATOM 1041 N N . TRP A 1 143 ? -0.211 -17.395 3.844 1.00 81.69 143 TRP A N 1
ATOM 1042 C CA . TRP A 1 143 ? -0.066 -15.942 3.929 1.00 81.69 143 TRP A CA 1
ATOM 1043 C C . TRP A 1 143 ? -1.383 -15.254 4.310 1.00 81.69 143 TRP A C 1
ATOM 1045 O O . TRP A 1 143 ? -1.342 -14.287 5.060 1.00 81.69 143 TRP A O 1
ATOM 1055 N N . ARG A 1 144 ? -2.551 -15.777 3.886 1.00 86.19 144 ARG A N 1
ATOM 1056 C CA . ARG A 1 144 ? -3.858 -15.225 4.284 1.00 86.19 144 ARG A CA 1
ATOM 1057 C C . ARG A 1 144 ? -4.051 -15.359 5.785 1.00 86.19 144 ARG A C 1
ATOM 1059 O O . ARG A 1 144 ? -4.392 -14.387 6.445 1.00 86.19 144 ARG A O 1
ATOM 1066 N N . ARG A 1 145 ? -3.758 -16.536 6.348 1.00 86.81 145 ARG A N 1
ATOM 1067 C CA . ARG A 1 145 ? -3.824 -16.754 7.800 1.00 86.81 145 ARG A CA 1
ATOM 1068 C C . ARG A 1 145 ? -2.922 -15.773 8.549 1.00 86.81 145 ARG A C 1
ATOM 1070 O O . ARG A 1 145 ? -3.380 -15.160 9.505 1.00 86.81 145 ARG A O 1
ATOM 1077 N N . TYR A 1 146 ? -1.668 -15.617 8.130 1.00 86.19 146 TYR A N 1
ATOM 1078 C CA . TYR A 1 146 ? -0.740 -14.701 8.801 1.00 86.19 146 TYR A CA 1
ATOM 1079 C C . TYR A 1 146 ? -1.125 -13.236 8.625 1.00 86.19 146 TYR A C 1
ATOM 1081 O O . TYR A 1 146 ? -1.028 -12.478 9.582 1.00 86.19 146 TYR A O 1
ATOM 1089 N N . LEU A 1 147 ? -1.628 -12.850 7.452 1.00 89.62 147 LEU A N 1
ATOM 1090 C CA . LEU A 1 147 ? -2.149 -11.510 7.226 1.00 89.62 147 LEU A CA 1
ATOM 1091 C C . LEU A 1 147 ? -3.332 -11.212 8.152 1.00 89.62 147 LEU A C 1
ATOM 1093 O O . LEU A 1 147 ? -3.343 -10.168 8.792 1.00 89.62 147 LEU A O 1
ATOM 1097 N N . HIS A 1 148 ? -4.291 -12.133 8.268 1.00 91.06 148 HIS A N 1
ATOM 1098 C CA . HIS A 1 148 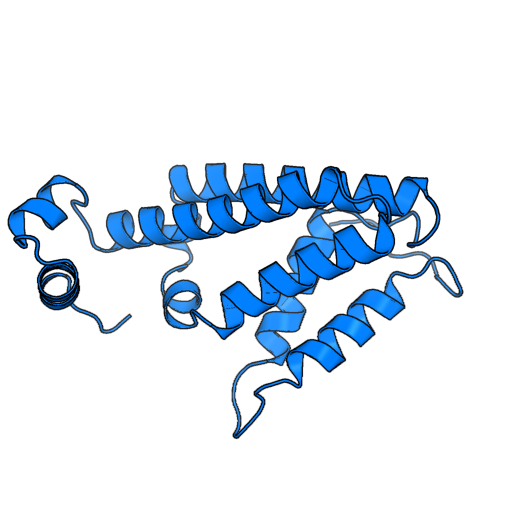? -5.412 -11.980 9.193 1.00 91.06 148 HIS A CA 1
ATOM 1099 C C . HIS A 1 148 ? -4.941 -11.911 10.652 1.00 91.06 148 HIS A C 1
ATOM 1101 O O . HIS A 1 148 ? -5.416 -11.057 11.384 1.00 91.06 148 HIS A O 1
ATOM 1107 N N . LEU A 1 149 ? -3.961 -12.723 11.067 1.00 89.75 149 LEU A N 1
ATOM 1108 C CA . LEU A 1 149 ? -3.384 -12.634 12.418 1.00 89.75 149 LEU A CA 1
ATOM 1109 C C . LEU A 1 149 ? -2.698 -11.283 12.679 1.00 89.75 149 LEU A C 1
ATOM 1111 O O . LEU A 1 149 ? -2.830 -10.725 13.765 1.00 89.75 149 LEU A O 1
ATOM 1115 N N . ILE A 1 150 ? -1.975 -10.755 11.689 1.00 90.62 150 ILE A N 1
ATOM 1116 C CA . ILE A 1 150 ? -1.355 -9.428 11.759 1.00 90.62 150 ILE A CA 1
ATOM 1117 C C . ILE A 1 150 ? -2.437 -8.350 11.872 1.00 90.62 150 ILE A C 1
ATOM 1119 O O . ILE A 1 150 ? -2.347 -7.484 12.738 1.00 90.62 150 ILE A O 1
ATOM 1123 N N . PHE A 1 151 ? -3.470 -8.428 11.033 1.00 93.00 151 PHE A N 1
ATOM 1124 C CA . PHE A 1 151 ? -4.564 -7.464 11.009 1.00 93.00 151 PHE A CA 1
ATOM 1125 C C . PHE A 1 151 ? -5.401 -7.499 12.292 1.00 93.00 151 PHE A C 1
ATOM 1127 O O . PHE A 1 151 ? -5.731 -6.454 12.842 1.00 93.00 151 PHE A O 1
ATOM 1134 N N . ASP A 1 152 ? -5.691 -8.685 12.823 1.00 91.69 152 ASP A N 1
ATOM 1135 C CA . ASP A 1 152 ? -6.391 -8.851 14.096 1.00 91.69 152 ASP A CA 1
ATOM 1136 C C . ASP A 1 152 ? -5.616 -8.179 15.245 1.00 91.69 152 ASP A C 1
ATOM 1138 O O . ASP A 1 152 ? -6.223 -7.580 16.130 1.00 91.69 152 ASP A O 1
ATOM 1142 N N . GLY A 1 153 ? -4.277 -8.193 15.196 1.00 89.94 153 GLY A N 1
ATOM 1143 C CA . GLY A 1 153 ? -3.410 -7.474 16.137 1.00 89.94 153 GLY A CA 1
ATOM 1144 C C . GLY A 1 153 ? -3.450 -5.943 16.019 1.00 89.94 153 GLY A C 1
ATOM 1145 O O . GLY A 1 153 ? -2.936 -5.250 16.901 1.00 89.94 153 GLY A O 1
ATOM 1146 N N . LEU A 1 154 ? -4.054 -5.402 14.954 1.00 91.44 154 LEU A N 1
ATOM 1147 C CA . LEU A 1 154 ? -4.297 -3.969 14.789 1.00 91.44 154 LEU A CA 1
ATOM 1148 C C . LEU A 1 154 ? -5.591 -3.510 15.443 1.00 91.44 154 LEU A C 1
ATOM 1150 O O . LEU A 1 154 ? -5.758 -2.301 15.591 1.00 91.44 154 LEU A O 1
ATOM 1154 N N . ARG A 1 155 ? -6.507 -4.413 15.811 1.00 91.31 155 ARG A N 1
ATOM 1155 C CA . ARG A 1 155 ? -7.792 -4.008 16.388 1.00 91.31 155 ARG A CA 1
ATOM 1156 C C . ARG A 1 155 ? -7.590 -3.186 17.658 1.00 91.31 155 ARG A C 1
ATOM 1158 O O . ARG A 1 155 ? -6.641 -3.378 18.415 1.00 91.31 155 ARG A O 1
ATOM 1165 N N . SER A 1 156 ? -8.486 -2.227 17.871 1.00 88.81 156 SER A N 1
ATOM 1166 C CA . SER A 1 156 ? -8.441 -1.341 19.041 1.00 88.81 156 SER A CA 1
ATOM 1167 C C . SER A 1 156 ? -8.666 -2.097 20.358 1.00 88.81 156 SER A C 1
ATOM 1169 O O . SER A 1 156 ? -8.139 -1.703 21.401 1.00 88.81 156 SER A O 1
ATOM 1171 N N . GLU A 1 157 ? -9.406 -3.205 20.313 1.00 86.56 157 GLU A N 1
ATOM 1172 C CA . GLU A 1 157 ? -9.660 -4.069 21.461 1.00 86.56 157 GLU A CA 1
ATOM 1173 C C . GLU A 1 157 ? -8.380 -4.788 21.921 1.00 86.56 157 GLU A C 1
ATOM 1175 O O . GLU A 1 157 ? -7.725 -5.495 21.160 1.00 86.56 157 GLU A O 1
ATOM 1180 N N . GLY A 1 158 ? -8.008 -4.607 23.192 1.00 79.25 158 GLY A N 1
ATOM 1181 C CA . GLY A 1 158 ? -6.827 -5.253 23.779 1.00 79.25 158 GLY A CA 1
ATOM 1182 C C . GLY A 1 158 ? -5.477 -4.638 23.383 1.00 79.25 158 GLY A C 1
ATOM 1183 O O . GLY A 1 158 ? -4.434 -5.182 23.759 1.00 79.25 158 GLY A O 1
ATOM 1184 N N . ALA A 1 159 ? -5.468 -3.502 22.675 1.00 84.62 159 ALA A N 1
ATOM 1185 C CA . ALA A 1 159 ? -4.243 -2.825 22.262 1.00 84.62 159 ALA A CA 1
ATOM 1186 C C . ALA A 1 159 ? -3.430 -2.302 23.464 1.00 84.62 159 ALA A C 1
ATOM 1188 O O . ALA A 1 159 ? -3.943 -1.620 24.352 1.00 84.62 159 ALA A O 1
ATOM 1189 N N . ARG A 1 160 ? -2.124 -2.595 23.468 1.00 86.38 160 ARG A N 1
ATOM 1190 C CA . ARG A 1 160 ? -1.133 -2.006 24.386 1.00 86.38 160 ARG A CA 1
ATOM 1191 C C . ARG A 1 160 ? -0.271 -0.999 23.619 1.00 86.38 160 ARG A C 1
ATOM 1193 O O . ARG A 1 160 ? 0.027 -1.298 22.461 1.00 86.38 160 ARG A O 1
ATOM 1200 N N . PRO A 1 161 ? 0.156 0.127 24.223 1.00 84.31 161 PRO A N 1
ATOM 1201 C CA . PRO A 1 161 ? 0.933 1.156 23.525 1.00 84.31 161 PRO A CA 1
ATOM 1202 C C . PRO A 1 161 ? 2.170 0.594 22.811 1.00 84.31 161 PRO A C 1
ATOM 1204 O O . PRO A 1 161 ? 2.903 -0.206 23.400 1.00 84.31 161 PRO A O 1
ATOM 1207 N N . LEU A 1 162 ? 2.400 1.006 21.561 1.00 85.19 162 LEU A N 1
ATOM 1208 C CA . LEU A 1 162 ? 3.657 0.743 20.858 1.00 85.19 162 LEU A CA 1
ATOM 1209 C C . LEU A 1 162 ? 4.761 1.704 21.330 1.00 85.19 162 LEU A C 1
ATOM 1211 O O . LEU A 1 162 ? 4.477 2.832 21.741 1.00 85.19 162 LEU A O 1
ATOM 1215 N N . PRO A 1 163 ? 6.036 1.289 21.243 1.00 85.62 163 PRO A N 1
ATOM 1216 C CA . PRO A 1 163 ? 7.152 2.228 21.222 1.00 85.62 163 PRO A CA 1
ATOM 1217 C C . PRO A 1 163 ? 6.975 3.268 20.098 1.00 85.62 163 PRO A C 1
ATOM 1219 O O . PRO A 1 163 ? 6.324 2.965 19.096 1.00 85.62 163 PRO A O 1
ATOM 1222 N N . PRO A 1 164 ? 7.553 4.475 20.230 1.00 76.50 164 PRO A N 1
ATOM 1223 C CA . PRO A 1 164 ? 7.453 5.496 19.192 1.00 76.50 164 PRO A CA 1
ATOM 1224 C C . PRO A 1 164 ? 8.049 5.006 17.857 1.00 76.50 164 PRO A C 1
ATOM 1226 O O . PRO A 1 164 ? 9.000 4.215 17.882 1.00 76.50 164 PRO A O 1
ATOM 1229 N N . PRO A 1 165 ? 7.531 5.481 16.704 1.00 69.75 165 PRO A N 1
ATOM 1230 C CA . PRO A 1 165 ? 8.119 5.193 15.399 1.00 69.75 165 PRO A CA 1
ATOM 1231 C C . PRO A 1 165 ? 9.596 5.610 15.351 1.00 69.75 165 PRO A C 1
ATOM 1233 O O . PRO A 1 165 ? 9.974 6.612 15.963 1.00 69.75 165 PRO A O 1
ATOM 1236 N N . ALA A 1 166 ? 10.411 4.828 14.638 1.00 60.06 166 ALA A N 1
ATOM 1237 C CA . ALA A 1 166 ? 11.824 5.124 14.384 1.00 60.06 166 ALA A CA 1
ATOM 1238 C C . ALA A 1 166 ? 12.008 6.246 13.354 1.00 60.06 166 ALA A C 1
ATOM 1240 O O . ALA A 1 166 ? 11.212 6.279 12.385 1.00 60.06 166 ALA A O 1
#

Solvent-accessible surface area (backbone atoms only — not comparable to full-atom values): 9169 Å² total; per-residue (Å²): 120,89,77,49,68,65,54,53,20,59,75,69,76,45,56,55,68,60,50,45,73,78,25,83,42,75,57,52,46,37,22,51,54,50,18,50,54,35,42,54,52,27,52,52,37,56,58,35,67,73,44,91,50,42,60,62,28,41,53,49,43,50,47,51,55,36,48,54,48,71,76,35,54,64,57,61,60,44,59,36,77,69,30,54,65,34,70,63,23,40,55,21,47,54,51,29,46,54,37,39,29,53,36,44,49,50,16,32,77,70,54,60,26,37,85,89,70,51,19,66,55,52,57,51,49,41,53,50,38,47,54,75,55,64,89,68,90,86,55,89,56,57,42,57,58,52,42,50,55,56,53,61,69,37,27,40,77,90,61,72,90,74,80,80,85,131

Mean predicted aligned error: 7.03 Å

Radius of gyration: 17.9 Å; Cα contacts (8 Å, |Δi|>4): 167; chains: 1; bounding box: 38×35×56 Å

Foldseek 3Di:
DPDDCVNVCVVVVHDSVVVCVCQVDPLSVLLVVLLVLLQVLLVLLVVLLPPPDLLVSLLVSLVSLLCSCVVCVVNVVSCDPVSCVPPSNVVSNVSSLVSLQSSVVVCLVVQQFAVQDGSVNSVVLSVVLNVVQDDDPDSPDVSVVSSVVSSVQGGNPPDDDDDHDD

Nearest PDB structures (foldseek):
  5ovy-assembly1_A  TM=9.013E-01  e=2.956E-06  Mycobacteroides abscessus ATCC 19977
  2q24-assembly1_B  TM=7.820E-01  e=7.903E-06  Streptomyces coelicolor A3(2)
  3vpr-assembly2_C  TM=7.187E-01  e=5.648E-05  Thermus thermophilus HB8
  8hjb-assembly1_A  TM=6.764E-01  e=1.143E-02  Pseudomonas aeruginosa PA14
  2jk3-assembly1_A  TM=5.776E-01  e=2.910E-02  Bacillus cereus

pLDDT: mean 84.79, std 12.5, range [46.66, 98.5]

Sequence (166 aa):
MEASISEIARRAGIGKGTVFRHFATKESLAAAIVSDRLDELAVTGRTLLEAADPEAALLAFMTAGVELHVSDRSFCQAATTDVRRDPVVRAAADRLSGVAEALTDRARRKGVIRGDITGEDVIRMLTAACQAAAPGEDVTGAWRRYLHLIFDGLRSEGARPLPPPA

InterPro domains:
  IPR001647 DNA-binding HTH domain, TetR-type [PF00440] (3-33)
  IPR001647 DNA-binding HTH domain, TetR-type [PS50977] (1-41)
  IPR009057 Homedomain-like superfamily [SSF46689] (3-42)
  IPR036271 Tetracyclin repressor-like, C-terminal domain superfamily [SSF48498] (53-157)
  IPR049445 Transcriptional regulator SbtR-like, C-terminal domain [PF21597] (53-155)
  IPR050109 HTH-type, TetR-like transcriptional regulator [PTHR30055] (2-149)

Secondary structure (DSSP, 8-state):
----HHHHHHHTT--HHHHHHH-SSHHHHHHHHHHHHHHHHHHHHHHHTTSS-HHHHHHHHHHHHHHHHHH-HHHHHH--HHHHHSHHHHHHHHHHHHHHHHHHHHHHHHTSB-TT--HHHHHHHHHHHHHHT-SSTT-TTHHHHHHHHHHHTTBSTT--PPPPP-